Protein AF-A0A538RCJ8-F1 (afdb_monomer)

Nearest PDB struc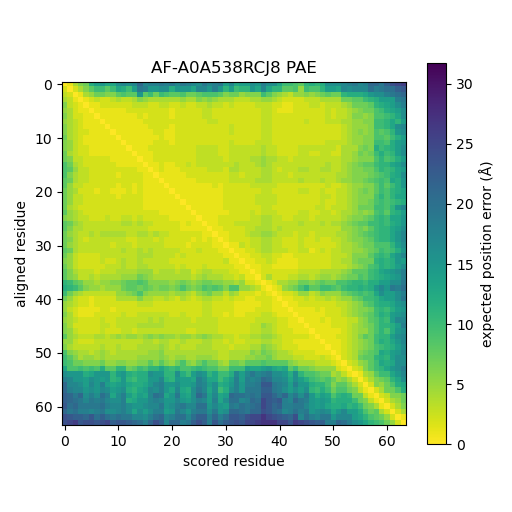tures (foldseek):
  2o0y-assembly2_D  TM=5.628E-01  e=3.386E-01  Rhodococcus sp. (in: high G+C Gram-positive bacteria)
  7wup-assembly1_B  TM=5.705E-01  e=8.388E-01  Apiospora montagnei NRRL 25634
  3cdh-assembly1_A  TM=5.215E-01  e=9.548E-01  Ruegeria pomeroyi DSS-3
  7oz3-assembly1_D  TM=5.095E-01  e=1.320E+00  Streptococcus agalactiae
  4aih-assembly3_E  TM=5.093E-01  e=3.065E+00  Yersinia pseudotuberculosis YPIII

Solvent-accessible surface area (backbone atoms only — not comparable to full-atom values): 3845 Å² total; per-residue (Å²): 134,89,57,68,39,41,46,64,56,50,15,63,75,67,74,44,58,57,70,55,48,48,39,35,50,73,70,68,49,65,34,82,81,39,51,73,57,99,92,44,43,39,34,40,50,70,41,55,51,50,42,66,73,65,55,49,72,62,61,75,68,69,77,123

pLDDT: mean 81.54, std 15.31, range [43.53, 93.12]

Structure (mmCIF, N/CA/C/O backbone):
data_AF-A0A538RCJ8-F1
#
_entry.id   AF-A0A538RCJ8-F1
#
loop_
_atom_site.group_PDB
_atom_site.id
_atom_s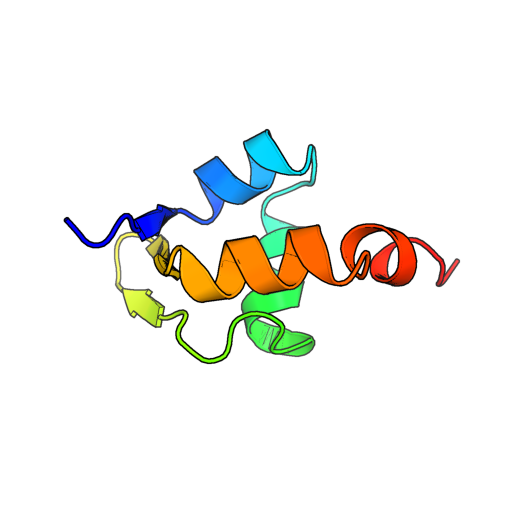ite.type_symbol
_atom_site.label_atom_id
_atom_site.label_alt_id
_atom_site.label_comp_id
_atom_site.label_asym_id
_atom_site.label_entity_id
_atom_site.label_seq_id
_atom_site.pdbx_PDB_ins_code
_atom_site.Cartn_x
_atom_site.Cartn_y
_atom_site.Cartn_z
_atom_site.occupancy
_atom_site.B_iso_or_equiv
_atom_site.auth_seq_id
_atom_site.auth_comp_id
_atom_site.auth_asym_id
_atom_site.auth_atom_id
_atom_site.pdbx_PDB_model_num
ATOM 1 N N . MET A 1 1 ? -11.463 -3.755 15.729 1.00 50.03 1 MET A N 1
ATOM 2 C CA . MET A 1 1 ? -10.898 -2.493 15.199 1.00 50.03 1 MET A CA 1
ATOM 3 C C . MET A 1 1 ? -10.362 -2.769 13.803 1.00 50.03 1 MET A C 1
ATOM 5 O O . MET A 1 1 ? -9.706 -3.789 13.641 1.00 50.03 1 MET A O 1
ATOM 9 N N . LYS A 1 2 ? -10.670 -1.943 12.794 1.00 58.41 2 LYS A N 1
ATOM 10 C CA . LYS A 1 2 ? -10.066 -2.096 11.459 1.00 58.41 2 LYS A CA 1
ATOM 11 C C . LYS A 1 2 ? -8.654 -1.512 11.519 1.00 58.41 2 LYS A C 1
ATOM 13 O O . LYS A 1 2 ? -8.520 -0.310 11.731 1.00 58.41 2 LYS A O 1
ATOM 18 N N . LYS A 1 3 ? -7.621 -2.348 11.396 1.00 82.25 3 LYS A N 1
ATOM 19 C CA . LYS A 1 3 ? -6.233 -1.880 11.371 1.00 82.25 3 LYS A CA 1
ATOM 20 C C . LYS A 1 3 ? -5.932 -1.309 9.982 1.00 82.25 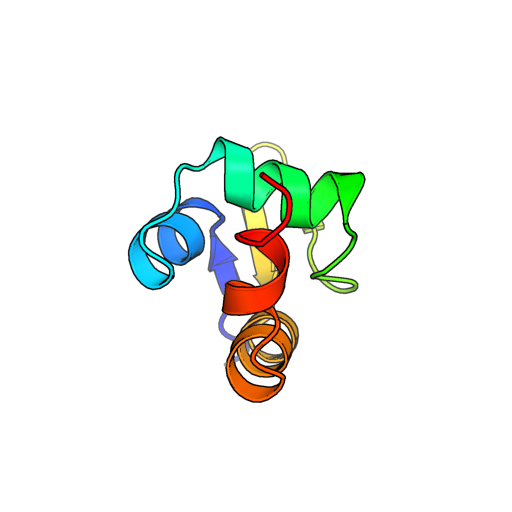3 LYS A C 1
ATOM 22 O O . LYS A 1 3 ? -6.208 -1.952 8.968 1.00 82.25 3 LYS A O 1
ATOM 27 N N . LEU A 1 4 ? -5.417 -0.086 9.951 1.00 89.50 4 LEU A N 1
ATOM 28 C CA . LEU A 1 4 ? -4.915 0.572 8.748 1.00 89.50 4 LEU A CA 1
ATOM 29 C C . LEU A 1 4 ? -3.394 0.623 8.863 1.00 89.50 4 LEU A C 1
ATOM 31 O O . LEU A 1 4 ? -2.882 1.003 9.914 1.00 89.50 4 LEU A O 1
ATOM 35 N N . LEU A 1 5 ? -2.694 0.222 7.808 1.00 91.44 5 LEU A N 1
ATOM 36 C CA . LEU A 1 5 ? -1.241 0.333 7.711 1.00 91.44 5 LEU A CA 1
ATOM 37 C C . LEU A 1 5 ? -0.894 1.507 6.808 1.00 91.44 5 LEU A C 1
ATOM 39 O O . LEU A 1 5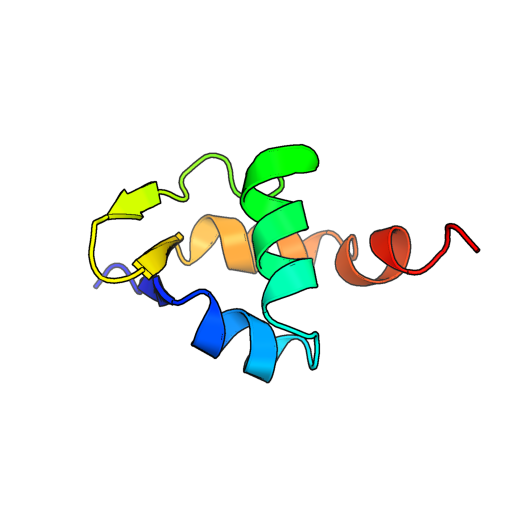 ? -1.513 1.686 5.758 1.00 91.44 5 LEU A O 1
ATOM 43 N N . THR A 1 6 ? 0.090 2.303 7.199 1.00 93.06 6 THR A N 1
ATOM 44 C CA . THR A 1 6 ? 0.632 3.339 6.322 1.00 93.06 6 THR A CA 1
ATOM 45 C C . THR A 1 6 ? 1.532 2.715 5.257 1.00 93.06 6 THR A C 1
ATOM 47 O O . THR A 1 6 ? 2.001 1.583 5.393 1.00 93.06 6 THR A O 1
ATOM 50 N N . PHE A 1 7 ? 1.826 3.455 4.187 1.00 91.56 7 PHE A N 1
ATOM 51 C CA . PHE A 1 7 ? 2.820 3.007 3.203 1.00 91.56 7 PHE A CA 1
ATOM 52 C C . PHE A 1 7 ? 4.197 2.768 3.825 1.00 91.56 7 PHE A C 1
ATOM 54 O O . PHE A 1 7 ? 4.888 1.854 3.384 1.00 91.56 7 PHE A O 1
ATOM 61 N N . LYS A 1 8 ? 4.553 3.523 4.869 1.00 91.38 8 LYS A N 1
ATOM 62 C CA . LYS A 1 8 ? 5.803 3.339 5.604 1.00 91.38 8 LYS A CA 1
ATOM 63 C C . LYS A 1 8 ? 5.806 2.030 6.394 1.00 91.38 8 LYS A C 1
ATOM 65 O O . LYS A 1 8 ? 6.758 1.266 6.292 1.00 91.38 8 LYS A O 1
ATOM 70 N N . ASP A 1 9 ? 4.709 1.715 7.085 1.00 91.56 9 ASP A N 1
ATOM 71 C CA . ASP A 1 9 ? 4.580 0.427 7.781 1.00 91.56 9 ASP A CA 1
ATOM 72 C C . ASP A 1 9 ? 4.700 -0.740 6.790 1.00 91.56 9 ASP A C 1
ATOM 74 O O . ASP A 1 9 ? 5.345 -1.743 7.074 1.00 91.56 9 ASP A O 1
ATOM 78 N N . LEU A 1 10 ? 4.104 -0.613 5.599 1.00 89.50 10 LEU A N 1
ATOM 79 C CA . LEU A 1 10 ? 4.237 -1.625 4.548 1.00 89.50 10 LEU A CA 1
ATOM 80 C C . LEU A 1 10 ? 5.662 -1.706 3.997 1.00 89.50 10 LEU A C 1
ATOM 82 O O . LEU A 1 10 ? 6.142 -2.807 3.743 1.00 89.50 10 LEU A 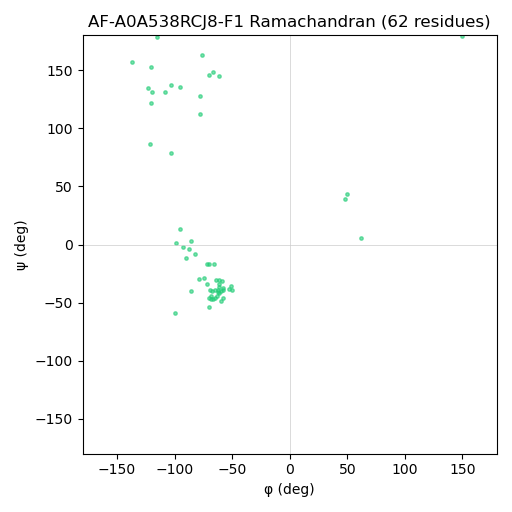O 1
ATOM 86 N N . ALA A 1 11 ? 6.336 -0.572 3.811 1.00 91.19 11 ALA A N 1
ATOM 87 C CA . ALA A 1 11 ? 7.726 -0.523 3.369 1.00 91.19 11 ALA A CA 1
ATOM 88 C C . ALA A 1 11 ? 8.634 -1.296 4.338 1.00 91.19 11 ALA A C 1
ATOM 90 O O . ALA A 1 11 ? 9.413 -2.147 3.907 1.00 91.19 11 ALA A O 1
ATOM 91 N N . GLU A 1 12 ? 8.456 -1.085 5.643 1.00 91.12 12 GLU A N 1
ATOM 92 C CA . GLU A 1 12 ? 9.177 -1.804 6.697 1.00 91.12 12 GLU A CA 1
ATOM 93 C C . GLU A 1 12 ? 8.803 -3.296 6.735 1.00 91.12 12 GLU A C 1
ATOM 95 O O . GLU A 1 12 ? 9.688 -4.153 6.726 1.00 91.12 12 GLU A O 1
ATOM 100 N N . LEU A 1 13 ? 7.506 -3.627 6.695 1.00 88.19 13 LEU A N 1
ATOM 101 C CA . LEU A 1 13 ? 7.016 -5.012 6.733 1.00 88.19 13 LEU A CA 1
ATOM 102 C C . LEU A 1 13 ? 7.490 -5.852 5.544 1.00 88.19 13 LEU A C 1
ATOM 104 O O . LEU A 1 13 ? 7.789 -7.033 5.705 1.00 88.19 13 LEU A O 1
ATOM 108 N N . PHE A 1 14 ? 7.531 -5.263 4.350 1.00 87.56 14 PHE A N 1
ATOM 109 C CA . PHE A 1 14 ? 7.967 -5.947 3.133 1.00 87.56 14 PHE A CA 1
ATOM 110 C C . PHE A 1 14 ? 9.456 -5.768 2.837 1.00 87.56 14 PHE A C 1
ATOM 112 O O . PHE A 1 14 ? 9.934 -6.333 1.855 1.00 87.56 14 PHE A O 1
ATOM 119 N N . GLN A 1 15 ? 10.179 -4.992 3.653 1.00 89.88 15 GLN A N 1
ATOM 120 C CA . GLN A 1 15 ? 11.569 -4.600 3.405 1.00 89.88 15 GLN A CA 1
ATOM 121 C C . GLN A 1 15 ? 11.768 -4.035 1.987 1.00 89.88 15 GLN A C 1
ATOM 123 O O . GLN A 1 15 ? 12.711 -4.377 1.271 1.00 89.88 15 GLN A O 1
ATOM 128 N N . LYS A 1 16 ? 10.841 -3.176 1.554 1.00 88.88 16 LYS A N 1
ATOM 129 C CA . LYS A 1 16 ? 10.872 -2.510 0.246 1.00 88.88 16 LYS A CA 1
ATOM 130 C C . LYS A 1 16 ? 10.902 -1.001 0.437 1.00 88.88 16 LYS A C 1
ATOM 132 O O . LYS A 1 16 ? 10.375 -0.473 1.403 1.00 88.88 16 LYS A O 1
ATOM 137 N N . HIS A 1 17 ? 11.480 -0.294 -0.527 1.00 90.56 17 HIS A N 1
ATOM 138 C CA . HIS A 1 17 ? 11.495 1.168 -0.515 1.00 90.56 17 HIS A CA 1
ATOM 139 C C . HIS A 1 17 ? 10.076 1.738 -0.691 1.00 90.56 17 HIS A C 1
ATOM 141 O O . HIS A 1 17 ? 9.289 1.178 -1.460 1.00 90.56 17 HIS A O 1
ATOM 147 N N . ASP A 1 18 ? 9.777 2.901 -0.100 1.00 89.00 18 ASP A N 1
ATOM 148 C CA . ASP A 1 18 ? 8.468 3.573 -0.213 1.00 89.00 18 ASP A CA 1
ATOM 149 C C . ASP A 1 18 ? 7.987 3.746 -1.662 1.00 89.00 18 ASP A C 1
ATOM 151 O O . ASP A 1 18 ? 6.802 3.591 -1.952 1.00 89.00 18 ASP A O 1
ATOM 155 N N . ASN A 1 19 ? 8.906 3.993 -2.604 1.00 90.56 19 ASN A N 1
ATOM 156 C CA . ASN A 1 19 ? 8.595 4.105 -4.032 1.00 90.56 19 ASN A CA 1
ATOM 157 C C . ASN A 1 19 ? 8.001 2.811 -4.609 1.00 90.56 19 ASN A C 1
ATOM 159 O O . ASN A 1 19 ? 7.133 2.863 -5.480 1.00 90.56 19 ASN A O 1
ATOM 163 N N . THR A 1 20 ? 8.431 1.652 -4.105 1.00 91.00 20 THR A N 1
ATOM 164 C CA . THR A 1 20 ? 7.889 0.346 -4.503 1.00 91.00 20 THR A CA 1
ATOM 165 C C . THR A 1 20 ? 6.456 0.199 -4.007 1.00 91.00 20 THR A C 1
ATOM 167 O O . THR A 1 20 ? 5.567 -0.137 -4.785 1.00 91.00 20 THR A O 1
ATOM 170 N N . ILE A 1 21 ? 6.204 0.541 -2.740 1.00 91.19 21 ILE A N 1
ATOM 171 C CA . ILE A 1 21 ? 4.855 0.516 -2.159 1.00 91.19 21 ILE A CA 1
ATOM 172 C C . ILE A 1 21 ? 3.934 1.500 -2.889 1.00 91.19 21 ILE A C 1
ATOM 174 O O . ILE A 1 21 ? 2.790 1.174 -3.215 1.00 91.19 21 ILE A O 1
ATOM 178 N N . TYR A 1 22 ? 4.446 2.684 -3.228 1.00 90.50 22 TYR A N 1
ATOM 179 C CA . TYR A 1 22 ? 3.711 3.671 -4.009 1.00 90.50 22 TYR A CA 1
ATOM 180 C C . TYR A 1 22 ? 3.347 3.152 -5.405 1.00 90.50 22 TYR A C 1
ATOM 182 O O . TYR A 1 22 ? 2.217 3.351 -5.858 1.00 90.50 22 TYR A O 1
ATOM 190 N N . ARG A 1 23 ? 4.263 2.446 -6.079 1.00 91.12 23 ARG A N 1
ATOM 191 C CA . ARG A 1 23 ? 3.991 1.794 -7.367 1.00 91.12 23 ARG A CA 1
ATOM 192 C C . ARG A 1 23 ? 2.917 0.714 -7.228 1.00 91.12 23 ARG A C 1
ATOM 194 O O . ARG A 1 23 ? 1.977 0.711 -8.021 1.00 91.12 23 ARG A O 1
ATOM 201 N N . TRP A 1 24 ? 2.991 -0.124 -6.195 1.00 90.62 24 TRP A N 1
ATOM 202 C CA . TRP A 1 24 ? 1.975 -1.147 -5.925 1.00 90.62 24 TRP A CA 1
ATOM 203 C C . TRP A 1 24 ? 0.580 -0.553 -5.737 1.00 90.62 24 TRP A C 1
ATOM 205 O O . TRP A 1 24 ? -0.407 -1.100 -6.229 1.00 90.62 24 TRP A O 1
ATOM 215 N N . PHE A 1 25 ? 0.499 0.596 -5.066 1.00 90.50 25 PHE A N 1
ATOM 216 C CA . PHE A 1 25 ? -0.742 1.342 -4.899 1.00 90.50 25 PHE A CA 1
ATOM 217 C C . PHE A 1 25 ? -1.230 1.980 -6.208 1.00 90.50 25 PHE A C 1
ATOM 219 O O . PHE A 1 25 ? -2.385 1.805 -6.598 1.00 90.50 25 PHE A O 1
ATOM 226 N N . LYS A 1 26 ? -0.374 2.757 -6.881 1.00 89.69 26 LYS A N 1
ATOM 227 C CA . LYS A 1 26 ? -0.795 3.645 -7.972 1.00 89.69 26 LYS A CA 1
ATOM 228 C C . LYS A 1 26 ? -0.856 2.950 -9.330 1.00 89.69 26 LYS A C 1
ATOM 230 O O . LYS A 1 26 ? -1.761 3.248 -10.111 1.00 89.69 26 LYS A O 1
ATOM 235 N N . VAL A 1 27 ? 0.112 2.081 -9.605 1.00 88.50 27 VAL A N 1
ATOM 236 C CA . VAL A 1 27 ? 0.331 1.445 -10.910 1.00 88.50 27 VAL A CA 1
ATOM 237 C C . VAL A 1 27 ? -0.254 0.043 -10.906 1.00 88.50 27 VAL A C 1
ATOM 239 O O . VAL A 1 27 ? -1.176 -0.233 -11.666 1.00 88.50 27 VAL A O 1
ATOM 242 N N . ASP A 1 28 ? 0.217 -0.812 -10.000 1.00 87.25 28 ASP A N 1
ATOM 243 C CA . ASP A 1 28 ? -0.135 -2.236 -10.021 1.00 87.25 28 ASP A CA 1
ATOM 244 C C . ASP A 1 28 ? -1.502 -2.518 -9.367 1.00 87.25 28 ASP A C 1
ATOM 246 O O . ASP A 1 28 ? -2.008 -3.637 -9.443 1.00 87.25 28 ASP A O 1
ATOM 250 N N . ARG A 1 29 ? -2.109 -1.500 -8.731 1.00 88.00 29 ARG A N 1
ATOM 251 C CA . ARG A 1 29 ? -3.432 -1.544 -8.077 1.00 88.00 29 ARG A CA 1
ATOM 252 C C . ARG A 1 29 ? -3.599 -2.760 -7.158 1.00 88.00 29 ARG A C 1
ATOM 254 O O . ARG A 1 29 ? -4.669 -3.359 -7.078 1.00 88.00 29 ARG A O 1
ATOM 261 N N . LEU A 1 30 ? -2.536 -3.117 -6.434 1.00 88.06 30 LEU A N 1
ATOM 262 C CA . LEU A 1 30 ? -2.513 -4.305 -5.574 1.00 88.06 30 LEU A CA 1
ATOM 263 C C . LEU A 1 30 ? -3.369 -4.147 -4.311 1.00 88.06 30 LEU A C 1
ATOM 265 O O . LEU A 1 30 ? -3.720 -5.153 -3.689 1.00 88.06 30 LEU A O 1
ATOM 269 N N . PHE A 1 31 ? -3.726 -2.908 -3.971 1.00 90.12 31 PHE A N 1
ATOM 270 C CA . PHE A 1 31 ? -4.559 -2.536 -2.834 1.00 90.12 31 PHE A CA 1
ATOM 271 C C . PHE A 1 31 ? -5.818 -1.769 -3.323 1.00 90.12 31 PHE A C 1
ATOM 273 O O . PHE A 1 31 ? -5.768 -0.546 -3.450 1.00 90.12 31 PHE A O 1
ATOM 280 N N . PRO A 1 32 ? -6.913 -2.461 -3.699 1.00 89.62 32 PRO A N 1
ATOM 281 C CA . PRO A 1 32 ? -8.154 -1.878 -4.206 1.00 89.62 32 PRO A CA 1
ATOM 282 C C . PRO A 1 32 ? -8.882 -0.997 -3.187 1.00 89.62 32 PRO A C 1
ATOM 284 O O . PRO A 1 32 ? -9.512 -0.028 -3.597 1.00 89.62 32 PRO A O 1
ATOM 287 N N . ASP A 1 33 ? -8.765 -1.296 -1.892 1.00 92.50 33 ASP A N 1
ATOM 288 C CA . ASP A 1 33 ? -9.410 -0.547 -0.811 1.00 92.50 33 ASP A CA 1
ATOM 289 C C . ASP A 1 33 ? -8.449 0.458 -0.151 1.00 92.50 33 ASP A C 1
ATOM 291 O O . ASP A 1 33 ? -8.811 1.150 0.806 1.00 92.50 33 ASP A O 1
ATOM 295 N N . ALA A 1 34 ? -7.207 0.552 -0.635 1.00 92.19 34 ALA A N 1
ATOM 296 C CA . ALA A 1 34 ? -6.273 1.568 -0.180 1.00 92.19 34 ALA A CA 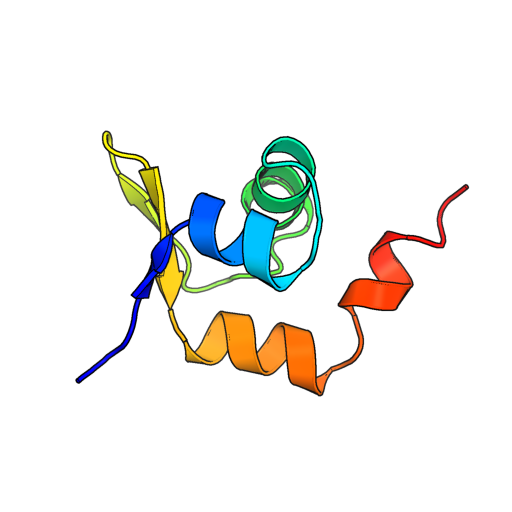1
ATOM 297 C C . 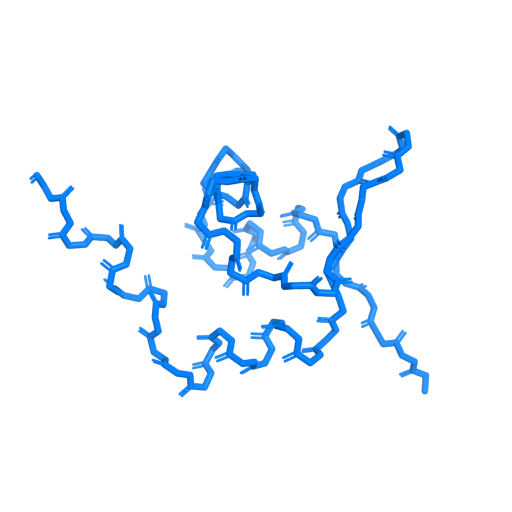ALA A 1 34 ? -6.675 2.961 -0.658 1.00 92.19 34 ALA A C 1
ATOM 299 O O . ALA A 1 34 ? -7.147 3.169 -1.777 1.00 92.19 34 ALA A O 1
ATOM 300 N N . PHE A 1 35 ? -6.391 3.947 0.181 1.00 92.12 35 PHE A N 1
ATOM 301 C CA . PHE A 1 35 ? -6.688 5.342 -0.095 1.00 92.12 35 PHE A CA 1
ATOM 302 C C . PHE A 1 35 ? -5.521 6.233 0.313 1.00 92.12 35 PHE A C 1
ATOM 304 O O . PHE A 1 35 ? -4.686 5.880 1.146 1.00 92.12 35 PHE A O 1
ATOM 311 N N . ARG A 1 36 ? -5.454 7.413 -0.300 1.00 91.06 36 ARG A N 1
ATOM 312 C CA . ARG A 1 36 ? -4.445 8.423 0.008 1.00 91.06 36 ARG A CA 1
ATOM 313 C C . ARG A 1 36 ? -5.133 9.690 0.486 1.00 91.06 36 ARG A C 1
ATOM 315 O O . ARG A 1 36 ? -6.049 10.177 -0.170 1.00 91.06 36 ARG A O 1
ATOM 322 N N . VAL A 1 37 ? -4.649 10.225 1.597 1.00 89.69 37 VAL A N 1
ATOM 323 C CA . VAL A 1 37 ? -4.998 11.554 2.111 1.00 89.69 37 VAL A CA 1
ATOM 324 C C . VAL A 1 37 ? -3.749 12.442 2.095 1.00 89.69 37 VAL A C 1
ATOM 326 O O . VAL A 1 37 ? -2.674 11.989 1.692 1.00 89.69 37 VAL A O 1
ATOM 329 N N . LYS A 1 38 ? -3.874 13.714 2.497 1.00 84.25 38 LYS A N 1
ATOM 330 C CA . LYS A 1 38 ? -2.739 14.657 2.536 1.00 84.25 38 LYS A CA 1
ATOM 331 C C . LYS A 1 38 ? -1.540 14.108 3.320 1.00 84.25 38 LYS A C 1
ATOM 333 O O . LYS A 1 38 ? -0.416 14.268 2.857 1.00 84.25 38 LYS A O 1
ATOM 338 N N . ASP A 1 39 ? -1.796 13.402 4.419 1.00 82.12 39 ASP A N 1
ATOM 339 C CA . ASP A 1 39 ? -0.759 12.933 5.348 1.00 82.12 39 ASP A CA 1
ATOM 340 C C . ASP A 1 39 ? -0.139 11.578 4.981 1.00 82.12 39 ASP A C 1
ATOM 342 O O . ASP A 1 39 ? 0.793 11.122 5.638 1.00 82.12 39 ASP A O 1
ATOM 346 N N . GLY A 1 40 ? -0.620 10.916 3.924 1.00 85.62 40 GLY A N 1
ATOM 347 C CA . GLY A 1 40 ? -0.041 9.649 3.489 1.00 85.62 40 GLY A CA 1
ATOM 348 C C . GLY A 1 40 ? -1.019 8.694 2.825 1.00 85.62 40 GLY A C 1
ATOM 349 O O . GLY A 1 40 ? -2.206 8.975 2.639 1.00 85.62 40 GLY A O 1
ATOM 350 N N . GLY A 1 41 ? -0.476 7.550 2.419 1.00 90.88 41 GLY A N 1
ATOM 351 C CA . GLY A 1 41 ? -1.243 6.426 1.905 1.00 90.88 41 GLY A CA 1
ATOM 352 C C . GLY A 1 41 ? -1.537 5.409 2.998 1.00 90.88 41 GLY A C 1
ATOM 353 O O . GLY A 1 41 ? -0.645 5.062 3.773 1.00 90.88 41 GLY A O 1
ATOM 354 N N . TYR A 1 42 ? -2.779 4.938 3.031 1.00 93.00 42 TYR A N 1
ATOM 355 C CA . TYR A 1 42 ? -3.289 3.992 4.012 1.00 93.00 42 TYR A CA 1
ATOM 356 C C . TYR A 1 42 ? -3.851 2.769 3.301 1.00 93.00 42 TYR A C 1
ATOM 358 O O . TYR A 1 42 ? -4.599 2.879 2.327 1.00 93.00 42 TYR A O 1
ATOM 366 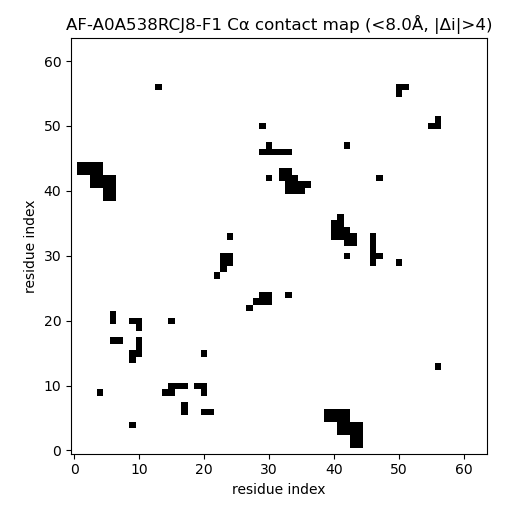N N . VAL A 1 43 ? -3.498 1.596 3.810 1.00 92.75 43 VAL A N 1
ATOM 367 C CA . VAL A 1 43 ? -3.909 0.301 3.281 1.00 92.75 43 VAL A CA 1
ATOM 368 C C . VAL A 1 43 ? -4.675 -0.452 4.363 1.00 92.75 43 VAL A C 1
ATOM 370 O O . VAL A 1 43 ? -4.138 -0.688 5.451 1.00 92.75 43 VAL A O 1
ATOM 373 N N . PRO A 1 44 ? -5.930 -0.843 4.095 1.00 93.12 44 PRO A N 1
ATOM 374 C CA . PRO A 1 44 ? -6.680 -1.704 4.990 1.00 93.12 44 PRO A CA 1
ATOM 375 C C . PRO A 1 44 ? -6.018 -3.067 5.177 1.00 93.12 44 PRO A C 1
ATOM 377 O O . PRO A 1 44 ? -5.481 -3.663 4.244 1.00 93.12 44 PRO A O 1
ATOM 380 N N . GLU A 1 45 ? -6.123 -3.614 6.385 1.00 89.94 45 GLU A N 1
ATOM 381 C CA . GLU A 1 45 ? -5.600 -4.943 6.699 1.00 89.94 45 GLU A CA 1
ATOM 382 C C . GLU A 1 45 ? -6.028 -6.061 5.718 1.00 89.94 45 GLU A C 1
ATOM 384 O O . GLU A 1 45 ? -5.170 -6.882 5.386 1.00 89.94 45 GLU A O 1
ATOM 389 N N . PRO A 1 46 ? -7.276 -6.124 5.200 1.00 89.25 46 PRO A N 1
ATOM 390 C CA . PRO A 1 46 ? -7.660 -7.140 4.214 1.00 89.25 46 PRO A CA 1
ATOM 391 C C . PRO A 1 46 ? -6.812 -7.117 2.938 1.00 89.25 46 PRO A C 1
ATOM 393 O O . PRO A 1 46 ? -6.463 -8.173 2.409 1.00 89.25 46 PRO A O 1
ATOM 396 N N . ASP A 1 47 ? -6.438 -5.928 2.473 1.00 88.69 47 ASP A N 1
ATOM 397 C CA . ASP A 1 47 ? -5.633 -5.735 1.271 1.00 88.69 47 ASP A CA 1
ATOM 398 C C . ASP A 1 47 ? -4.196 -6.202 1.473 1.00 88.69 47 ASP A C 1
ATOM 400 O O . ASP A 1 47 ? -3.657 -6.961 0.663 1.00 88.69 47 ASP A O 1
ATOM 404 N N . PHE A 1 48 ? -3.608 -5.820 2.606 1.00 84.94 48 PHE A N 1
ATOM 405 C CA . PHE A 1 48 ? -2.303 -6.312 3.031 1.00 84.94 48 PHE A CA 1
ATOM 406 C C . PHE A 1 48 ? -2.300 -7.842 3.192 1.00 84.94 48 PHE A C 1
ATOM 408 O O . PHE A 1 48 ? -1.432 -8.521 2.640 1.00 84.94 48 PHE A O 1
ATOM 415 N N . ARG A 1 49 ? -3.299 -8.406 3.888 1.00 86.00 49 ARG A N 1
ATOM 416 C CA . ARG A 1 49 ? -3.431 -9.860 4.083 1.00 86.00 49 ARG A CA 1
ATOM 417 C C . ARG A 1 49 ? -3.599 -10.604 2.763 1.00 86.00 49 ARG A C 1
ATOM 419 O O . ARG A 1 49 ? -3.085 -11.708 2.614 1.00 86.00 49 ARG A O 1
ATOM 426 N N . ARG A 1 50 ? -4.310 -10.025 1.793 1.00 84.50 50 ARG A N 1
ATOM 427 C CA . ARG A 1 50 ? -4.444 -10.622 0.459 1.00 84.50 50 ARG A CA 1
ATOM 428 C C . ARG A 1 50 ? -3.095 -10.671 -0.256 1.00 84.50 50 ARG A C 1
ATOM 430 O O . ARG A 1 50 ? -2.800 -11.666 -0.914 1.00 84.50 50 ARG A O 1
ATOM 437 N N . LEU A 1 51 ? -2.272 -9.632 -0.114 1.00 80.25 51 LEU A N 1
ATOM 438 C CA . LEU A 1 51 ? -0.943 -9.582 -0.720 1.00 80.25 51 LEU A CA 1
ATOM 439 C C . LEU A 1 51 ? -0.003 -10.650 -0.139 1.00 80.25 51 LEU A C 1
ATOM 441 O O . LEU A 1 51 ? 0.651 -11.363 -0.901 1.00 80.25 51 LEU A O 1
ATOM 445 N N . THR A 1 52 ? 0.023 -10.789 1.190 1.00 81.50 52 THR A N 1
ATOM 446 C CA . THR A 1 52 ? 0.859 -11.780 1.887 1.00 81.50 52 THR A CA 1
ATOM 447 C C . THR A 1 52 ? 0.386 -13.210 1.643 1.00 81.50 52 THR A C 1
ATOM 449 O O . THR A 1 52 ? 1.207 -14.094 1.419 1.00 81.50 52 THR A O 1
ATOM 452 N N . ARG A 1 53 ? -0.931 -13.446 1.605 1.00 77.75 53 ARG A N 1
ATOM 453 C CA . ARG A 1 53 ? -1.505 -14.779 1.364 1.00 77.75 53 ARG A CA 1
ATOM 454 C C . ARG A 1 53 ? -1.343 -15.261 -0.077 1.00 77.75 53 ARG A C 1
ATOM 456 O O . ARG A 1 53 ? -1.162 -16.452 -0.295 1.00 77.75 53 ARG A O 1
ATOM 463 N N . ASN A 1 54 ? -1.396 -14.355 -1.054 1.00 67.56 54 ASN A N 1
ATOM 464 C CA . ASN A 1 54 ? -1.314 -14.717 -2.473 1.00 67.56 54 ASN A CA 1
ATOM 465 C C . ASN A 1 54 ? 0.130 -14.838 -2.997 1.00 67.56 54 ASN A C 1
ATOM 467 O O . ASN A 1 54 ? 0.308 -15.012 -4.200 1.00 67.56 54 ASN A O 1
ATOM 471 N N . GLY A 1 55 ? 1.159 -14.674 -2.155 1.00 61.00 55 GLY A N 1
ATOM 472 C CA . GLY A 1 55 ? 2.571 -14.792 -2.557 1.00 61.00 55 GLY A CA 1
ATOM 473 C C . GLY A 1 55 ? 3.044 -13.773 -3.608 1.00 61.00 55 GLY A C 1
ATOM 474 O O . GLY A 1 55 ? 4.181 -13.840 -4.070 1.00 61.00 55 GLY A O 1
ATOM 475 N N . ARG A 1 56 ? 2.203 -12.797 -3.990 1.00 60.28 56 ARG A N 1
ATOM 476 C CA . ARG A 1 56 ? 2.476 -11.841 -5.084 1.00 60.28 56 ARG A CA 1
ATOM 477 C C . ARG A 1 56 ? 3.641 -10.898 -4.808 1.00 60.28 56 ARG A C 1
ATOM 479 O O . ARG A 1 56 ? 4.171 -10.313 -5.746 1.00 60.28 56 ARG A O 1
ATOM 486 N N . VAL A 1 57 ? 4.058 -10.782 -3.552 1.00 58.19 57 VAL A N 1
ATOM 487 C CA . VAL A 1 57 ? 5.220 -9.979 -3.161 1.00 58.19 57 VAL A CA 1
ATOM 488 C C . VAL A 1 57 ? 6.508 -10.498 -3.820 1.00 58.19 57 VAL A C 1
ATOM 490 O O . VAL A 1 57 ? 7.365 -9.697 -4.171 1.00 58.19 57 VAL A O 1
ATOM 493 N N . HIS A 1 58 ? 6.604 -11.808 -4.093 1.00 48.88 58 HIS A N 1
ATOM 494 C CA . HIS A 1 58 ? 7.726 -12.390 -4.842 1.00 48.88 58 HIS A CA 1
ATOM 495 C C . HIS A 1 58 ? 7.620 -12.179 -6.361 1.00 48.88 58 HIS A C 1
ATOM 497 O O . HIS A 1 58 ? 8.638 -12.068 -7.035 1.00 48.88 58 HIS A O 1
ATOM 503 N N . ALA A 1 59 ? 6.407 -12.086 -6.914 1.00 46.53 59 ALA A N 1
ATOM 504 C CA . ALA A 1 59 ? 6.203 -11.946 -8.359 1.00 46.53 59 ALA A CA 1
ATOM 505 C C . ALA A 1 59 ? 6.534 -10.535 -8.881 1.00 46.53 59 ALA A C 1
ATOM 507 O O . ALA A 1 59 ? 6.957 -10.389 -10.026 1.00 46.53 59 ALA A O 1
ATOM 508 N N . ALA A 1 60 ? 6.381 -9.497 -8.049 1.00 48.56 60 ALA A N 1
ATOM 509 C CA . ALA A 1 60 ? 6.762 -8.129 -8.409 1.00 48.56 60 ALA A CA 1
ATOM 510 C C . ALA A 1 60 ? 8.291 -7.924 -8.507 1.00 48.56 60 ALA A C 1
ATOM 512 O O . ALA A 1 60 ? 8.723 -6.948 -9.114 1.00 48.56 60 ALA A O 1
ATOM 513 N N . ASP A 1 61 ? 9.090 -8.844 -7.949 1.00 48.72 61 ASP A N 1
ATOM 514 C CA . ASP A 1 61 ? 10.563 -8.827 -7.972 1.00 48.72 61 ASP A CA 1
ATOM 515 C C . ASP A 1 61 ? 11.162 -9.561 -9.192 1.00 48.72 61 ASP A C 1
ATOM 517 O O . ASP A 1 61 ? 12.354 -9.442 -9.452 1.00 48.72 61 ASP A O 1
ATOM 521 N N . GLN A 1 62 ? 10.364 -10.324 -9.955 1.00 47.25 62 GLN A N 1
ATOM 522 C CA . GLN A 1 62 ? 10.860 -11.200 -11.036 1.00 47.25 62 GLN A CA 1
ATOM 523 C C . GLN A 1 62 ? 10.823 -10.598 -12.451 1.00 47.25 62 GLN A C 1
ATOM 525 O O . GLN A 1 62 ? 11.001 -11.314 -13.433 1.00 47.25 62 GLN A O 1
ATOM 530 N N . ARG A 1 63 ? 10.621 -9.286 -12.595 1.00 43.53 63 ARG A N 1
ATOM 531 C CA . ARG A 1 63 ? 10.881 -8.596 -13.870 1.00 43.53 63 ARG A CA 1
ATOM 532 C C . ARG A 1 63 ? 12.194 -7.830 -13.761 1.00 43.53 63 ARG A C 1
ATOM 534 O O . ARG A 1 63 ? 12.190 -6.631 -13.492 1.00 43.53 63 ARG A O 1
ATOM 541 N N . THR A 1 64 ? 13.283 -8.586 -13.887 1.00 44.34 64 THR A N 1
ATOM 542 C CA . THR A 1 64 ? 14.610 -8.091 -14.279 1.00 44.34 64 THR A CA 1
ATOM 543 C C . THR A 1 64 ? 14.556 -7.534 -15.697 1.00 44.34 64 THR A C 1
ATOM 545 O O . THR A 1 64 ? 13.759 -8.073 -16.502 1.00 44.34 64 THR A O 1
#

Radius of gyration: 11.12 Å; Cα contacts (8 Å, |Δi|>4): 66; chains: 1; bounding box: 26×29×30 Å

Mean predicted aligned error: 6.2 Å

Sequence (64 aa):
M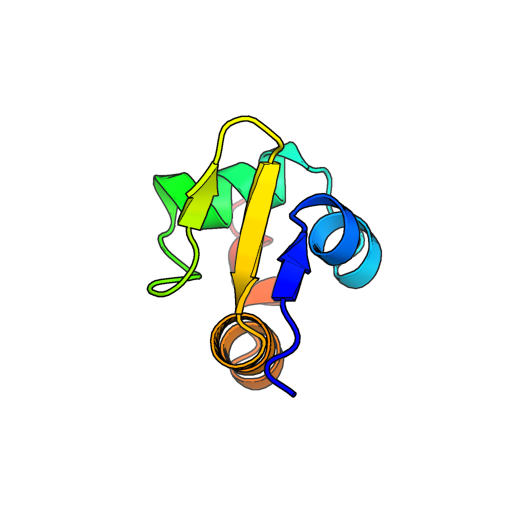KKLLTFKDLAELFQKHDNTIYRWFKVDRLFPDAFRVKDGGYVPEPDFRRLTRNGRVHAADQRT

Secondary structure (DSSP, 8-state):
---EEEHHHHHHHHT--HHHHHHHHHTS---TT-EEETTEEEEEHHHHHHHHHTTHHHHTT---

Foldseek 3Di:
DWDKDFLVNVCVVLVHDSVVSVCCVPPVVLAVPWDADPVGIIGTPVSVVCCVVVVCSVVVVPPD